Protein AF-A0A1W1EJP9-F1 (afdb_monomer)

Organism: NCBI:txid652676

Mean predicted aligned error: 18.39 Å

Solvent-accessible surface area (backbone atoms only — not comparable to full-atom values): 7580 Å² total; per-residue (Å²): 140,78,69,67,65,60,54,53,53,53,50,51,54,56,50,52,57,54,55,59,55,49,54,39,20,54,56,16,18,54,28,13,27,38,35,42,64,68,48,84,44,74,64,63,68,49,51,75,74,32,68,50,19,36,49,18,21,53,47,15,38,71,68,36,74,50,83,77,76,90,76,74,99,67,77,97,82,76,84,91,76,79,90,77,84,73,89,38,70,64,53,55,42,47,52,36,16,54,52,15,19,56,28,12,26,37,31,43,68,76,44,83,44,74,63,65,68,47,50,75,74,31,68,43,21,36,50,20,22,52,50,21,27,57,74,43,57,117

Structure (mmCIF, N/CA/C/O backbone):
data_AF-A0A1W1EJP9-F1
#
_entry.id   AF-A0A1W1EJP9-F1
#
loop_
_atom_site.group_PDB
_atom_site.id
_atom_site.type_symbol
_atom_site.label_atom_id
_atom_site.label_alt_id
_atom_site.label_comp_id
_atom_site.label_asym_id
_atom_site.label_entity_id
_atom_site.label_seq_id
_atom_site.pdbx_PDB_ins_code
_atom_site.Cartn_x
_atom_site.Cartn_y
_atom_site.Cartn_z
_atom_site.occupancy
_atom_site.B_iso_or_equiv
_atom_site.auth_seq_id
_atom_site.auth_comp_id
_atom_site.auth_asym_id
_atom_site.auth_atom_id
_atom_site.pdbx_PDB_model_num
ATOM 1 N N . MET A 1 1 ? -30.425 6.059 54.576 1.00 51.91 1 MET A N 1
ATOM 2 C CA . MET A 1 1 ? -29.549 5.266 53.679 1.00 51.91 1 MET A CA 1
ATOM 3 C C . MET A 1 1 ? -29.631 5.823 52.251 1.00 51.91 1 MET A C 1
ATOM 5 O O . MET A 1 1 ? -30.608 5.563 51.568 1.00 51.91 1 MET A O 1
ATOM 9 N N . LYS A 1 2 ? -28.671 6.655 51.809 1.00 58.12 2 LYS A N 1
ATOM 10 C CA . LYS A 1 2 ? -28.681 7.325 50.479 1.00 58.12 2 LYS A CA 1
ATOM 11 C C . LYS A 1 2 ? -27.577 6.832 49.516 1.00 58.12 2 LYS A C 1
ATOM 13 O O . LYS A 1 2 ? -27.457 7.346 48.411 1.00 58.12 2 LYS A O 1
ATOM 18 N N . PHE A 1 3 ? -26.809 5.809 49.900 1.00 57.94 3 PHE A N 1
ATOM 19 C CA . PHE A 1 3 ? -25.656 5.309 49.134 1.00 57.94 3 PHE A CA 1
ATOM 20 C C . PHE A 1 3 ? -26.007 4.454 47.898 1.00 57.94 3 PHE A C 1
ATOM 22 O O . PHE A 1 3 ? -25.147 4.225 47.059 1.00 57.94 3 PHE A O 1
ATOM 29 N N . SER A 1 4 ? -27.262 4.026 47.718 1.00 70.81 4 SER A N 1
ATOM 30 C CA . SER A 1 4 ? -27.634 3.066 46.659 1.00 70.81 4 SER A CA 1
ATOM 31 C C . SER A 1 4 ? -27.582 3.637 45.225 1.00 70.81 4 SER A C 1
ATOM 33 O O . SER A 1 4 ? -27.135 2.965 44.298 1.00 70.81 4 SER A O 1
ATOM 35 N N . ARG A 1 5 ? -27.958 4.907 45.015 1.00 72.31 5 ARG A N 1
ATOM 36 C CA . ARG A 1 5 ? -28.081 5.475 43.654 1.00 72.31 5 ARG A CA 1
ATOM 37 C C . ARG A 1 5 ? -26.735 5.788 42.985 1.00 72.31 5 ARG A C 1
ATOM 39 O O . ARG A 1 5 ? -26.618 5.646 41.772 1.00 72.31 5 ARG A O 1
ATOM 46 N N . LEU A 1 6 ? -25.715 6.163 43.760 1.00 73.44 6 LEU A N 1
ATOM 47 C CA . LEU A 1 6 ? -24.368 6.451 43.244 1.00 73.44 6 LEU A CA 1
ATOM 48 C C . LEU A 1 6 ? -23.655 5.182 42.761 1.00 73.44 6 LEU A C 1
ATOM 50 O O . LEU A 1 6 ? -23.049 5.196 41.693 1.00 73.44 6 LEU A O 1
ATOM 54 N N . PHE A 1 7 ? -23.798 4.067 43.484 1.00 76.19 7 PHE A N 1
ATOM 55 C CA . PHE A 1 7 ? -23.233 2.783 43.063 1.00 76.19 7 PHE A CA 1
ATOM 56 C C . PHE A 1 7 ? -23.833 2.283 41.746 1.00 76.19 7 PHE A C 1
ATOM 58 O O . PHE A 1 7 ? -23.087 1.800 40.899 1.00 76.19 7 PHE A O 1
ATOM 65 N N . ILE A 1 8 ? -25.142 2.464 41.532 1.00 77.44 8 ILE A N 1
ATOM 66 C CA . ILE A 1 8 ? -25.807 2.081 40.276 1.00 77.44 8 ILE A CA 1
ATOM 67 C C . ILE A 1 8 ? -25.264 2.897 39.092 1.00 77.44 8 ILE A C 1
ATOM 69 O O . ILE A 1 8 ? -24.954 2.331 38.046 1.00 77.44 8 ILE A O 1
ATOM 73 N N . ILE A 1 9 ? -25.089 4.213 39.254 1.00 77.38 9 ILE A N 1
ATOM 74 C CA . ILE A 1 9 ? -24.570 5.084 38.186 1.00 77.38 9 ILE A CA 1
ATOM 75 C C . ILE A 1 9 ? -23.114 4.735 37.847 1.00 77.38 9 ILE A C 1
ATOM 77 O O . ILE A 1 9 ? -22.769 4.632 36.669 1.00 77.38 9 ILE A O 1
ATOM 81 N N . VAL A 1 10 ? -22.271 4.494 38.857 1.00 78.88 10 VAL A N 1
ATOM 82 C CA . VAL A 1 10 ? -20.874 4.076 38.647 1.00 78.88 10 VAL A CA 1
ATOM 83 C C . VAL A 1 10 ? -20.807 2.721 37.937 1.00 78.88 10 VAL A C 1
ATOM 85 O O . VAL A 1 10 ? -20.020 2.559 37.003 1.00 78.88 10 VAL A O 1
ATOM 88 N N . TRP A 1 11 ? -21.673 1.771 38.303 1.00 75.94 11 TRP A N 1
ATOM 89 C CA . TRP A 1 11 ? -21.763 0.477 37.623 1.00 75.94 11 TRP A CA 1
ATOM 90 C C . TRP A 1 11 ? -22.162 0.617 36.150 1.00 75.94 11 TRP A C 1
ATOM 92 O O . TRP A 1 11 ? -21.518 0.024 35.287 1.00 75.94 11 TRP A O 1
ATOM 102 N N . LEU A 1 12 ? -23.162 1.446 35.835 1.00 73.12 12 LEU A N 1
ATOM 103 C CA . LEU A 1 12 ? -23.586 1.700 34.453 1.00 73.12 12 LEU A CA 1
ATOM 104 C C . LEU A 1 12 ? -22.485 2.380 33.620 1.00 73.12 12 LEU A C 1
ATOM 106 O O . LEU A 1 12 ? -22.269 2.018 32.460 1.00 73.12 12 LEU A O 1
ATOM 110 N N . PHE A 1 13 ? -21.740 3.323 34.203 1.00 70.19 13 PHE A N 1
ATOM 111 C CA . PHE A 1 13 ? -20.610 3.968 33.528 1.00 70.19 13 PHE A CA 1
ATOM 112 C C . PHE A 1 13 ? -19.471 2.987 33.226 1.00 70.19 13 PHE A C 1
ATOM 114 O O . PHE A 1 13 ? -18.955 2.967 32.109 1.00 70.19 13 PHE A O 1
ATOM 121 N N . LEU A 1 14 ? -19.108 2.121 34.173 1.00 64.06 14 LEU A N 1
ATOM 122 C CA . LEU A 1 14 ? -18.085 1.100 33.933 1.00 64.06 14 LEU A CA 1
ATOM 123 C C . LEU A 1 14 ? -18.539 0.084 32.877 1.00 64.06 14 LEU A C 1
ATOM 125 O O . LEU A 1 14 ? -17.762 -0.256 31.982 1.00 64.06 14 LEU A O 1
ATOM 129 N N . PHE A 1 15 ? -19.810 -0.328 32.918 1.00 63.03 15 PHE A N 1
ATOM 130 C CA . PHE A 1 15 ? -20.380 -1.254 31.943 1.00 63.03 15 PHE A CA 1
ATOM 131 C C . PHE A 1 15 ? -20.342 -0.659 30.525 1.00 63.03 15 PHE A C 1
ATOM 133 O O . PHE A 1 15 ? -19.820 -1.283 29.603 1.00 63.03 15 PHE A O 1
ATOM 140 N N . THR A 1 16 ? -20.786 0.588 30.333 1.00 60.12 16 THR A N 1
ATOM 141 C CA . THR A 1 16 ? -20.803 1.242 29.006 1.00 60.12 16 THR A CA 1
ATOM 142 C C . THR A 1 16 ? -19.410 1.418 28.389 1.00 60.12 16 THR A C 1
ATOM 144 O O . THR A 1 16 ? -19.240 1.212 27.180 1.00 60.12 16 THR A O 1
ATOM 147 N N . ILE A 1 17 ? -18.389 1.716 29.200 1.00 60.06 17 ILE A N 1
ATOM 148 C CA . ILE A 1 17 ? -16.999 1.834 28.732 1.00 60.06 17 ILE A CA 1
ATOM 149 C C . ILE A 1 17 ? -16.488 0.488 28.192 1.00 60.06 17 ILE A C 1
ATOM 151 O O . ILE A 1 17 ? -15.806 0.457 27.162 1.00 60.06 17 ILE A O 1
ATOM 155 N N . SER A 1 18 ? -16.851 -0.640 28.812 1.00 59.94 18 SER A N 1
ATOM 156 C CA . SER A 1 18 ? -16.473 -1.973 28.325 1.00 59.94 18 SER A CA 1
ATOM 157 C C . SER A 1 18 ? -17.085 -2.300 26.952 1.00 59.94 18 SER A C 1
ATOM 159 O O . SER A 1 18 ? -16.380 -2.810 26.074 1.00 59.94 18 SER A O 1
ATOM 161 N N . PHE A 1 19 ? -18.351 -1.934 26.711 1.00 60.03 19 PHE A N 1
ATOM 162 C CA . PHE A 1 19 ? -19.035 -2.179 25.428 1.00 60.03 19 PHE A CA 1
ATOM 163 C C . PHE A 1 19 ? -18.435 -1.383 24.262 1.00 60.03 19 PHE A C 1
ATOM 165 O O . PHE A 1 19 ? -18.251 -1.921 23.165 1.00 60.03 19 PHE A O 1
ATOM 172 N N . ALA A 1 20 ? -18.080 -0.113 24.480 1.00 60.91 20 ALA A N 1
ATOM 173 C CA . ALA A 1 20 ? -17.480 0.725 23.438 1.00 60.91 20 ALA A CA 1
ATOM 174 C C . ALA A 1 20 ? -16.124 0.172 22.960 1.00 60.91 20 ALA A C 1
ATOM 176 O O . ALA A 1 20 ? -15.783 0.214 21.770 1.00 60.91 20 ALA A O 1
ATOM 177 N N . GLN A 1 21 ? -15.350 -0.397 23.883 1.00 60.22 21 GLN A N 1
ATOM 178 C CA . GLN A 1 21 ? -14.029 -0.919 23.570 1.00 60.22 21 GLN A CA 1
ATOM 179 C C . GLN A 1 21 ? -14.066 -2.291 22.864 1.00 60.22 21 GLN A C 1
ATOM 181 O O . GLN A 1 21 ? -13.143 -2.582 22.095 1.00 60.22 21 GLN A O 1
ATOM 186 N N . ALA A 1 22 ? -15.106 -3.107 23.078 1.00 62.62 22 ALA A N 1
ATOM 187 C CA . ALA A 1 22 ? -15.336 -4.357 22.340 1.00 62.62 22 ALA A CA 1
ATOM 188 C C . ALA A 1 22 ? -15.670 -4.083 20.861 1.00 62.62 22 ALA A C 1
ATOM 190 O O . ALA A 1 22 ? -15.008 -4.610 19.964 1.00 62.62 22 ALA A O 1
ATOM 191 N N . ARG A 1 23 ? -16.562 -3.113 20.596 1.00 76.12 23 ARG A N 1
ATOM 192 C CA . ARG A 1 23 ? -16.963 -2.719 19.229 1.00 76.12 23 ARG A CA 1
ATOM 193 C C . ARG A 1 23 ? -15.789 -2.337 18.326 1.00 76.12 23 ARG A C 1
ATOM 195 O O . ARG A 1 23 ? -15.782 -2.658 17.140 1.00 76.12 23 ARG A O 1
ATOM 202 N N . SER A 1 24 ? -14.773 -1.667 18.877 1.00 78.56 24 SER A N 1
ATOM 203 C CA . SER A 1 24 ? -13.572 -1.293 18.117 1.00 78.56 24 SER A CA 1
ATOM 204 C C . SER A 1 24 ? -12.776 -2.512 17.644 1.00 78.56 24 SER A C 1
ATOM 206 O O . SER A 1 24 ? -12.271 -2.518 16.520 1.00 78.56 24 SER A O 1
ATOM 208 N N . TYR A 1 25 ? -12.650 -3.538 18.492 1.00 86.56 25 TYR A N 1
ATOM 209 C CA . TYR A 1 25 ? -11.939 -4.768 18.154 1.00 86.56 25 TYR A CA 1
ATOM 210 C C . TYR A 1 25 ? -12.699 -5.573 17.098 1.00 86.56 25 TYR A C 1
ATOM 212 O O . TYR A 1 25 ? -12.097 -5.947 16.093 1.00 86.56 25 TYR A O 1
ATOM 220 N N . ASP A 1 26 ? -14.007 -5.760 17.275 1.00 86.94 26 ASP A N 1
ATOM 221 C CA . ASP A 1 26 ? -14.848 -6.542 16.360 1.00 86.94 26 ASP A CA 1
ATOM 222 C C . ASP A 1 26 ? -14.895 -5.922 14.963 1.00 86.94 26 ASP A C 1
ATOM 224 O O . ASP A 1 26 ? -14.715 -6.608 13.952 1.00 86.94 26 ASP A O 1
ATOM 228 N N . LEU A 1 27 ? -15.025 -4.593 14.897 1.00 84.38 27 LEU A N 1
ATOM 229 C CA . LEU A 1 27 ? -14.946 -3.850 13.643 1.00 84.38 27 LEU A CA 1
ATOM 230 C C . LEU A 1 27 ? -13.580 -4.041 12.967 1.00 84.38 27 LEU A C 1
ATOM 232 O O . LEU A 1 27 ? -13.499 -4.273 11.758 1.00 84.38 27 LEU A O 1
ATOM 236 N N . GLY A 1 28 ? -12.501 -3.981 13.753 1.00 85.88 28 GLY A N 1
ATOM 237 C CA . GLY A 1 28 ? -11.156 -4.297 13.288 1.00 85.88 28 GLY A CA 1
ATOM 238 C C . GLY A 1 28 ? -11.087 -5.707 12.709 1.00 85.88 28 GLY A C 1
ATOM 239 O O . GLY A 1 28 ? -10.652 -5.879 11.571 1.00 85.88 28 GLY A O 1
ATOM 240 N N . TYR A 1 29 ? -11.551 -6.703 13.462 1.00 88.56 29 TYR A N 1
ATOM 241 C CA . TYR A 1 29 ? -11.535 -8.117 13.091 1.00 88.56 29 TYR A CA 1
ATOM 242 C C . TYR A 1 29 ? -12.289 -8.384 11.790 1.00 88.56 29 TYR A C 1
ATOM 244 O O . TYR A 1 29 ? -11.730 -8.992 10.876 1.00 88.56 29 TYR A O 1
ATOM 252 N N . SER A 1 30 ? -13.501 -7.849 11.653 1.00 87.56 30 SER A N 1
ATOM 253 C CA . SER A 1 30 ? -14.305 -7.951 10.432 1.00 87.56 30 SER A CA 1
ATOM 254 C C . SER A 1 30 ? -13.555 -7.415 9.206 1.00 87.56 30 SER A C 1
ATOM 256 O O . SER A 1 30 ? -13.391 -8.112 8.204 1.00 87.56 30 SER A O 1
ATOM 258 N N . HIS A 1 31 ? -12.976 -6.217 9.312 1.00 90.69 31 HIS A N 1
ATOM 259 C CA . HIS A 1 31 ? -12.183 -5.603 8.244 1.00 90.69 31 HIS A CA 1
ATOM 260 C C . HIS A 1 31 ? -10.909 -6.399 7.899 1.00 90.69 31 HIS A C 1
ATOM 262 O O . HIS A 1 31 ? -10.538 -6.539 6.726 1.00 90.69 31 HIS A O 1
ATOM 268 N N . GLY A 1 32 ? -10.251 -6.965 8.912 1.00 87.12 32 GLY A N 1
ATOM 269 C CA . GLY A 1 32 ? -9.123 -7.876 8.733 1.00 87.12 32 GLY A CA 1
ATOM 270 C C . GLY A 1 32 ? -9.515 -9.139 7.967 1.00 87.12 32 GLY A C 1
ATOM 271 O O . GLY A 1 32 ? -8.808 -9.546 7.046 1.00 87.12 32 GLY A O 1
ATOM 272 N N . CYS A 1 33 ? -10.672 -9.713 8.296 1.00 86.06 33 CYS A N 1
ATOM 273 C CA . CYS A 1 33 ? -11.227 -10.897 7.646 1.00 86.06 33 CYS A CA 1
ATOM 274 C C . CYS A 1 33 ? -11.628 -10.626 6.189 1.00 86.06 33 CYS A C 1
ATOM 276 O O . CYS A 1 33 ? -11.266 -11.400 5.305 1.00 86.06 33 CYS A O 1
ATOM 278 N N . SER A 1 34 ? -12.269 -9.487 5.895 1.00 82.06 34 SER A N 1
ATOM 279 C CA . SER A 1 34 ? -12.511 -9.055 4.508 1.00 82.06 34 SER A CA 1
ATOM 280 C C . SER A 1 34 ? -11.206 -8.966 3.715 1.00 82.06 34 SER A C 1
ATOM 282 O O . SER A 1 34 ? -11.135 -9.453 2.588 1.00 82.06 34 SER A O 1
ATOM 284 N N . THR A 1 35 ? -10.147 -8.427 4.332 1.00 82.19 35 THR A N 1
ATOM 285 C CA . THR A 1 35 ? -8.825 -8.327 3.699 1.00 82.19 35 THR A CA 1
ATOM 286 C C . THR A 1 35 ? -8.208 -9.705 3.441 1.00 82.19 35 THR A C 1
ATOM 288 O O . THR A 1 35 ? -7.614 -9.906 2.385 1.00 82.19 35 THR A O 1
ATOM 291 N N . ALA A 1 36 ? -8.357 -10.663 4.362 1.00 79.25 36 ALA A N 1
ATOM 292 C CA . ALA A 1 36 ? -7.914 -12.048 4.157 1.00 79.25 36 ALA A CA 1
ATOM 293 C C . ALA A 1 36 ? -8.672 -12.750 3.017 1.00 79.25 36 ALA A C 1
ATOM 295 O O . ALA A 1 36 ? -8.095 -13.573 2.314 1.00 79.25 36 ALA A O 1
ATOM 296 N N . LYS A 1 37 ? -9.937 -12.377 2.793 1.00 76.94 37 LYS A N 1
ATOM 297 C CA . LYS A 1 37 ? -10.768 -12.834 1.667 1.00 76.94 37 LYS A CA 1
ATOM 298 C C . LYS A 1 37 ? -10.494 -12.084 0.350 1.00 76.94 37 LYS A C 1
ATOM 300 O O . LYS A 1 37 ? -11.121 -12.394 -0.652 1.00 76.94 37 LYS A O 1
ATOM 305 N N . GLY A 1 38 ? -9.577 -11.112 0.338 1.00 69.12 38 GLY A N 1
ATOM 306 C CA . GLY A 1 38 ? -9.185 -10.352 -0.857 1.00 69.12 38 GLY A CA 1
ATOM 307 C C . GLY A 1 38 ? -9.875 -8.992 -1.033 1.00 69.12 38 GLY A C 1
ATOM 308 O O . GLY A 1 38 ? -9.454 -8.207 -1.878 1.00 69.12 38 GLY A O 1
ATOM 309 N N . HIS A 1 39 ? -10.863 -8.651 -0.202 1.00 73.81 39 HIS A N 1
ATOM 310 C CA . HIS A 1 39 ? -11.511 -7.337 -0.210 1.00 73.81 39 HIS A CA 1
ATOM 311 C C . HIS A 1 39 ? -10.777 -6.408 0.759 1.00 73.81 39 HIS A C 1
ATOM 313 O O . HIS A 1 39 ? -10.990 -6.462 1.972 1.00 73.81 39 HIS A O 1
ATOM 319 N N . TRP A 1 40 ? -9.863 -5.578 0.250 1.00 72.50 40 TRP A N 1
ATOM 320 C CA . TRP A 1 40 ? -9.060 -4.704 1.105 1.00 72.50 40 TRP A CA 1
ATOM 321 C C . TRP A 1 40 ? -9.939 -3.674 1.825 1.00 72.50 40 TRP A C 1
ATOM 323 O O . TRP A 1 40 ? -10.347 -2.667 1.253 1.00 72.50 40 TRP A O 1
ATOM 333 N N . LYS A 1 41 ? -10.222 -3.933 3.104 1.00 76.31 41 LYS A N 1
ATOM 334 C CA . LYS A 1 41 ? -11.061 -3.087 3.955 1.00 76.31 41 LYS A CA 1
ATOM 335 C C . LYS A 1 41 ? -10.262 -2.719 5.197 1.00 76.31 41 LYS A C 1
ATOM 337 O O . LYS A 1 41 ? -9.928 -3.572 6.020 1.00 76.31 41 LYS A O 1
ATOM 342 N N . ARG A 1 42 ? -9.885 -1.445 5.319 1.00 78.19 42 ARG A N 1
ATOM 343 C CA . ARG A 1 42 ? -9.160 -0.919 6.483 1.00 78.19 42 ARG A CA 1
ATOM 344 C C . ARG A 1 42 ? -9.445 0.568 6.660 1.00 78.19 42 ARG A C 1
ATOM 346 O O . ARG A 1 42 ? -8.971 1.381 5.878 1.00 78.19 42 ARG A O 1
ATOM 353 N N . ASN A 1 43 ? -10.138 0.926 7.737 1.00 80.25 43 ASN A N 1
ATOM 354 C CA . ASN A 1 43 ? -10.261 2.317 8.161 1.00 80.25 43 ASN A CA 1
ATOM 355 C C . ASN A 1 43 ? -8.890 2.836 8.639 1.00 80.25 43 ASN A C 1
ATOM 357 O O . ASN A 1 43 ? -8.343 2.331 9.622 1.00 80.25 43 ASN A O 1
ATOM 361 N N . TYR A 1 44 ? -8.321 3.802 7.912 1.00 77.62 44 TYR A N 1
ATOM 362 C CA . TYR A 1 44 ? -6.976 4.326 8.162 1.00 77.62 44 TYR A CA 1
ATOM 363 C C . TYR A 1 44 ? -6.858 5.016 9.529 1.00 77.62 44 TYR A C 1
ATOM 365 O O . TYR A 1 44 ? -5.941 4.695 10.287 1.00 77.62 44 TYR A O 1
ATOM 373 N N . ASN A 1 45 ? -7.812 5.887 9.876 1.00 78.50 45 ASN A N 1
ATOM 374 C CA . ASN A 1 45 ? -7.799 6.650 11.128 1.00 78.50 45 AS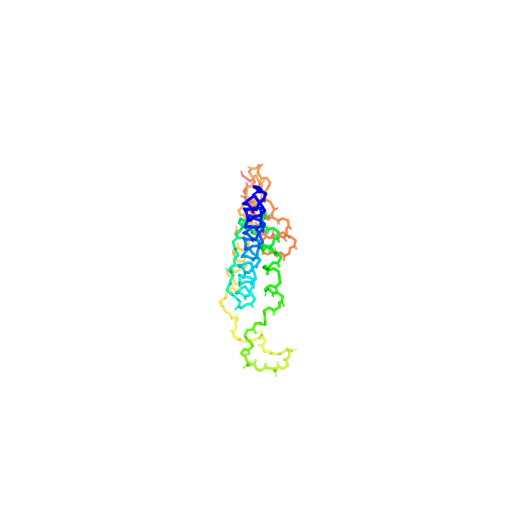N A CA 1
ATOM 375 C C . ASN A 1 45 ? -7.882 5.721 12.343 1.00 78.50 45 ASN A C 1
ATOM 377 O O . ASN A 1 45 ? -7.056 5.810 13.252 1.00 78.50 45 ASN A O 1
ATOM 381 N N . LEU A 1 46 ? -8.801 4.751 12.316 1.00 70.81 46 LEU A N 1
ATOM 382 C CA . LEU A 1 46 ? -8.923 3.759 13.387 1.00 70.81 46 LEU A CA 1
ATOM 383 C C . LEU A 1 46 ? -7.699 2.840 13.462 1.00 70.81 46 LEU A C 1
ATOM 385 O O . LEU A 1 46 ? -7.237 2.515 14.550 1.00 70.81 46 LEU A O 1
ATOM 389 N N . TYR A 1 47 ? -7.114 2.446 12.330 1.00 82.44 47 TYR A N 1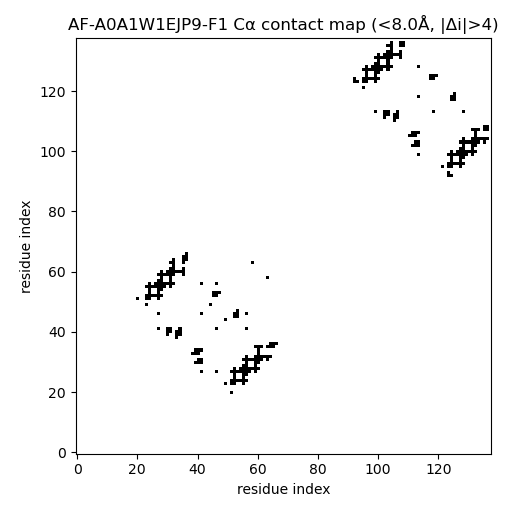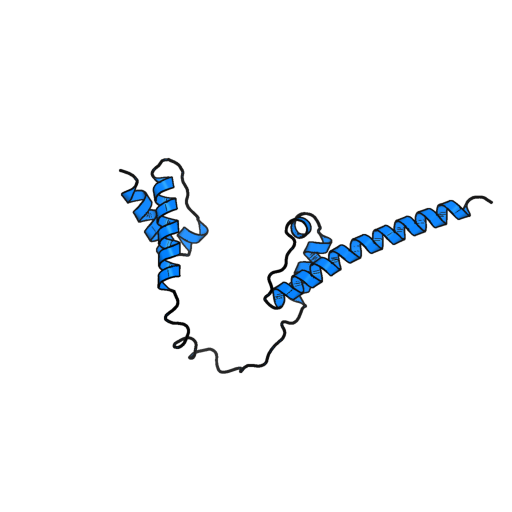
ATOM 390 C CA . TYR A 1 47 ? -5.908 1.613 12.340 1.00 82.44 47 TYR A CA 1
ATOM 391 C C . TYR A 1 47 ? -4.682 2.338 12.914 1.00 82.44 47 TYR A C 1
ATOM 393 O O . TYR A 1 47 ? -3.812 1.696 13.509 1.00 82.44 47 TYR A O 1
ATOM 401 N N . LYS A 1 48 ? -4.599 3.660 12.720 1.00 79.69 48 LYS A N 1
ATOM 402 C CA . LYS A 1 48 ? -3.505 4.500 13.216 1.00 79.69 48 LYS A CA 1
ATOM 403 C C . LYS A 1 48 ? -3.664 4.829 14.702 1.00 79.69 48 LYS A C 1
ATOM 405 O O . LYS A 1 48 ? -2.690 4.700 15.436 1.00 79.69 48 LYS A O 1
ATOM 410 N N . HIS A 1 49 ? -4.870 5.198 15.133 1.00 83.25 49 HIS A N 1
ATOM 411 C CA . HIS A 1 49 ? -5.105 5.783 16.457 1.00 83.25 49 HIS A CA 1
ATOM 412 C C . HIS A 1 49 ? -5.822 4.858 17.455 1.00 83.25 49 HIS A C 1
ATOM 414 O O . HIS A 1 49 ? -5.786 5.124 18.650 1.00 83.25 49 HIS A O 1
ATOM 420 N N . ASN A 1 50 ? -6.429 3.747 17.017 1.00 84.69 50 ASN A N 1
ATOM 421 C CA . ASN A 1 50 ? -7.141 2.818 17.899 1.00 84.69 50 ASN A CA 1
ATOM 422 C C . ASN A 1 50 ? -6.437 1.449 17.946 1.00 84.69 50 ASN A C 1
ATOM 424 O O . ASN A 1 50 ? -6.533 0.615 17.039 1.00 84.69 50 ASN A O 1
ATOM 428 N N . TYR A 1 51 ? -5.726 1.203 19.050 1.00 86.38 51 TYR A N 1
ATOM 429 C CA . TYR A 1 51 ? -4.971 -0.032 19.285 1.00 86.38 51 TYR A CA 1
ATOM 430 C C . TYR A 1 51 ? -5.843 -1.295 19.214 1.00 86.38 51 TYR A C 1
ATOM 432 O O . TYR A 1 51 ? -5.413 -2.304 18.647 1.00 86.38 51 TYR A O 1
ATOM 440 N N . ARG A 1 52 ? -7.074 -1.247 19.744 1.00 82.19 52 ARG A N 1
ATOM 441 C CA . ARG A 1 52 ? -7.987 -2.401 19.755 1.00 82.19 52 ARG A CA 1
ATOM 442 C C . ARG A 1 52 ? -8.461 -2.742 18.354 1.00 82.19 52 ARG A C 1
ATOM 444 O O . ARG A 1 52 ? -8.379 -3.902 17.962 1.00 82.19 52 ARG A O 1
ATOM 451 N N . TYR A 1 53 ? -8.826 -1.736 17.566 1.00 86.50 53 TYR A N 1
ATOM 452 C CA . TYR A 1 53 ? -9.142 -1.914 16.152 1.00 86.50 53 TYR A CA 1
ATOM 453 C C . TYR A 1 53 ? -7.951 -2.487 15.371 1.00 86.50 53 TYR A C 1
ATOM 455 O O . TYR A 1 53 ? -8.104 -3.431 14.599 1.00 86.50 53 TYR A O 1
ATOM 463 N N . LYS A 1 54 ? -6.732 -1.981 15.597 1.00 87.94 54 LYS A N 1
ATOM 464 C CA . LYS A 1 54 ? -5.510 -2.500 14.956 1.00 87.94 54 LYS A CA 1
ATOM 465 C C . LYS A 1 54 ? -5.241 -3.963 15.319 1.00 87.94 54 LYS A C 1
ATOM 467 O O . LYS A 1 54 ? -4.867 -4.748 14.443 1.00 87.94 54 LYS A O 1
ATOM 472 N N . ARG A 1 55 ? -5.428 -4.342 16.589 1.00 87.88 55 ARG A N 1
ATOM 473 C CA . ARG A 1 55 ? -5.328 -5.738 17.047 1.00 87.88 55 ARG A CA 1
ATOM 474 C C . ARG A 1 55 ? -6.394 -6.615 16.417 1.00 87.88 55 ARG A C 1
ATOM 476 O O . ARG A 1 55 ? -6.029 -7.647 15.859 1.00 87.88 55 ARG A O 1
ATOM 483 N N . GLY A 1 56 ? -7.647 -6.168 16.439 1.00 86.62 56 GLY A N 1
ATOM 484 C CA . GLY A 1 56 ? -8.764 -6.831 15.777 1.00 86.62 56 GLY A CA 1
ATOM 485 C C . GLY A 1 56 ? -8.444 -7.081 14.311 1.00 86.62 56 GLY A C 1
ATOM 486 O O . GLY A 1 56 ? -8.449 -8.220 13.870 1.00 86.62 56 GLY A O 1
ATOM 487 N N . TRP A 1 57 ? -8.012 -6.056 13.576 1.00 90.88 57 TRP A N 1
ATOM 488 C CA . TRP A 1 57 ? -7.678 -6.165 12.154 1.00 90.88 57 TRP A CA 1
ATOM 489 C C . TRP A 1 57 ? -6.562 -7.164 11.859 1.00 90.88 57 TRP A C 1
ATOM 491 O O . TRP A 1 57 ? -6.661 -7.951 10.918 1.00 90.88 57 TRP A O 1
ATOM 501 N N . ARG A 1 58 ? -5.504 -7.190 12.675 1.00 89.44 58 ARG A N 1
ATOM 502 C CA . ARG A 1 58 ? -4.432 -8.188 12.536 1.00 89.44 58 ARG A CA 1
ATOM 503 C C . ARG A 1 58 ? -4.924 -9.602 12.843 1.00 89.44 58 ARG A C 1
ATOM 505 O O . ARG A 1 58 ? -4.559 -10.523 12.118 1.00 89.44 58 ARG A O 1
ATOM 512 N N . ALA A 1 59 ? -5.739 -9.760 13.885 1.00 87.44 59 ALA A N 1
ATOM 513 C CA . ALA A 1 59 ? -6.331 -11.038 14.263 1.00 87.44 59 ALA A CA 1
ATOM 514 C C . ALA A 1 59 ? -7.276 -11.552 13.170 1.00 87.44 59 ALA A C 1
ATOM 516 O O . ALA A 1 59 ? -7.106 -12.674 12.707 1.00 87.44 59 ALA A O 1
ATOM 517 N N . GLY A 1 60 ? -8.179 -10.706 12.674 1.00 88.94 60 GLY A N 1
ATOM 518 C CA . GLY A 1 60 ? -9.070 -11.017 11.562 1.00 88.94 60 GLY A CA 1
ATOM 519 C C . GLY A 1 60 ? -8.296 -11.416 10.314 1.00 88.94 60 GLY A C 1
ATOM 520 O O . GLY A 1 60 ? -8.581 -12.448 9.728 1.00 88.94 60 GLY A O 1
ATOM 521 N N . LYS A 1 61 ? -7.239 -10.680 9.950 1.00 84.69 61 LYS A N 1
ATOM 522 C CA . LYS A 1 61 ? -6.399 -11.040 8.797 1.00 84.69 61 LYS A CA 1
ATOM 523 C C . LYS A 1 61 ? -5.689 -12.393 8.962 1.00 84.69 61 LYS A C 1
ATOM 525 O O . LYS A 1 61 ? -5.451 -13.074 7.971 1.00 84.69 61 LYS A O 1
ATOM 530 N N . ARG A 1 62 ? -5.292 -12.749 10.188 1.00 84.81 62 ARG A N 1
ATOM 531 C CA . ARG A 1 62 ? -4.529 -13.972 10.485 1.00 84.81 62 ARG A CA 1
ATOM 532 C C . ARG A 1 62 ? -5.418 -15.207 10.624 1.00 84.81 62 ARG A C 1
ATOM 534 O O . ARG A 1 62 ? -5.038 -16.267 10.146 1.00 84.81 62 ARG A O 1
ATOM 541 N N . TYR A 1 63 ? -6.548 -15.073 11.311 1.00 85.88 63 TYR A N 1
ATOM 542 C CA . TYR A 1 63 ? -7.378 -16.201 11.740 1.00 85.88 63 TYR A CA 1
ATOM 543 C C . TYR A 1 63 ? -8.646 -16.382 10.909 1.00 85.88 63 TYR A C 1
ATOM 545 O O . TYR A 1 63 ? -9.225 -17.465 10.923 1.00 85.88 63 TYR A O 1
ATOM 553 N N . CYS A 1 64 ? -9.073 -15.362 10.159 1.00 82.75 64 CYS A N 1
ATOM 554 C CA . CYS A 1 64 ? -10.129 -15.556 9.178 1.00 82.75 64 CYS A CA 1
ATOM 555 C C . CYS A 1 64 ? -9.584 -16.445 8.062 1.00 82.75 64 CYS A C 1
ATOM 557 O O . CYS A 1 64 ? -8.743 -16.025 7.264 1.00 82.75 64 CYS A O 1
ATOM 559 N N . LYS A 1 65 ? -10.055 -17.694 8.036 1.00 65.81 65 LYS A N 1
ATOM 560 C CA . LYS A 1 65 ? -9.750 -18.632 6.962 1.00 65.81 65 LYS A CA 1
ATOM 561 C C . LYS A 1 65 ? -10.228 -17.996 5.646 1.00 65.81 65 LYS A C 1
ATOM 563 O O . LYS A 1 65 ? -11.407 -17.638 5.555 1.00 65.81 65 LYS A O 1
ATOM 568 N N . PRO A 1 66 ? -9.359 -17.817 4.636 1.00 56.88 66 PRO A N 1
ATOM 569 C CA . PRO A 1 66 ? -9.841 -17.473 3.306 1.00 56.88 66 PRO A CA 1
ATOM 570 C C . PRO A 1 66 ? -10.820 -18.570 2.874 1.00 56.88 66 PRO A C 1
ATOM 572 O O . PRO A 1 66 ? -10.588 -19.744 3.174 1.00 56.88 66 PRO A O 1
ATOM 575 N N . HIS A 1 67 ? -11.927 -18.208 2.220 1.00 51.38 67 HIS A N 1
ATOM 576 C CA . HIS A 1 67 ? -12.811 -19.208 1.623 1.00 51.38 67 HIS A CA 1
ATOM 577 C C . HIS A 1 67 ? -11.978 -19.995 0.609 1.00 51.38 67 HIS A C 1
ATOM 579 O O . HIS A 1 67 ? -11.627 -19.495 -0.457 1.00 51.38 67 HIS A O 1
ATOM 585 N N . TYR A 1 68 ? -11.589 -21.205 0.995 1.00 46.53 68 TYR A N 1
ATOM 586 C CA . TYR A 1 68 ? -10.818 -22.117 0.172 1.00 46.53 68 TYR A CA 1
ATOM 587 C C . TYR A 1 68 ? -11.800 -22.733 -0.827 1.00 46.53 68 TYR A C 1
ATOM 589 O O . TYR A 1 68 ? -12.371 -23.793 -0.584 1.00 46.53 68 TYR A O 1
ATOM 597 N N . THR A 1 69 ? -12.060 -22.062 -1.950 1.00 46.38 69 THR A N 1
ATOM 598 C CA . THR A 1 69 ? -12.629 -22.760 -3.106 1.00 46.38 69 THR A CA 1
ATOM 599 C C . THR A 1 69 ? -11.557 -23.726 -3.594 1.00 46.38 69 THR A C 1
ATOM 601 O O . THR A 1 69 ? -10.538 -23.301 -4.140 1.00 46.38 69 THR A O 1
ATOM 604 N N . LYS A 1 70 ? -11.757 -25.024 -3.338 1.00 43.09 70 LYS A N 1
ATOM 605 C CA . LYS A 1 70 ? -10.959 -26.112 -3.911 1.00 43.09 70 LYS A CA 1
ATOM 606 C C . LYS A 1 70 ? -10.845 -25.904 -5.428 1.00 43.09 70 LYS A C 1
ATOM 608 O O . LYS A 1 70 ? -11.790 -26.178 -6.156 1.00 43.09 70 LYS A O 1
ATOM 613 N N . LYS A 1 71 ? -9.676 -25.480 -5.908 1.00 38.78 71 LYS A N 1
ATOM 614 C CA . LYS A 1 71 ? -9.175 -25.839 -7.239 1.00 38.78 71 LYS A CA 1
ATOM 615 C C . LYS A 1 71 ? -7.708 -26.248 -7.113 1.00 38.78 71 LYS A C 1
ATOM 617 O O . LYS A 1 71 ? -6.825 -25.419 -6.949 1.00 38.78 71 LYS A O 1
ATOM 622 N N . HIS A 1 72 ? -7.542 -27.569 -7.128 1.00 35.31 72 HIS A N 1
ATOM 623 C CA . HIS A 1 72 ? -6.394 -28.374 -7.537 1.00 35.31 72 HIS A CA 1
ATOM 624 C C . HIS A 1 72 ? -4.996 -27.987 -7.036 1.00 35.31 72 HIS A C 1
ATOM 626 O O . HIS A 1 72 ? -4.293 -27.145 -7.585 1.00 35.31 72 HIS A O 1
ATOM 632 N N . HIS A 1 73 ? -4.543 -28.781 -6.065 1.00 38.78 73 HIS A N 1
ATOM 633 C CA . HIS A 1 73 ? -3.151 -29.189 -5.935 1.00 38.78 73 HIS A CA 1
ATOM 634 C C . HIS A 1 73 ? -2.739 -29.929 -7.227 1.00 38.78 73 HIS A C 1
ATOM 636 O O . HIS A 1 73 ? -2.879 -31.143 -7.323 1.00 38.78 73 HIS A O 1
ATOM 642 N N . TYR A 1 74 ? -2.261 -29.208 -8.241 1.00 42.81 74 TYR A N 1
ATOM 643 C CA . TYR A 1 74 ? -1.385 -29.799 -9.251 1.00 42.81 74 TYR A CA 1
ATOM 644 C C . TYR A 1 74 ? -0.018 -29.132 -9.147 1.00 42.81 74 TYR A C 1
ATOM 646 O O . TYR A 1 74 ? 0.105 -27.911 -9.061 1.00 42.81 74 TYR A O 1
ATOM 654 N N . SER A 1 75 ? 0.983 -29.997 -9.034 1.00 40.84 75 SER A N 1
ATOM 655 C CA . SER A 1 75 ? 2.407 -29.765 -8.821 1.00 40.84 75 SER A CA 1
ATOM 656 C C . SER A 1 75 ? 2.932 -28.356 -9.157 1.00 40.84 75 SER A C 1
ATOM 658 O O . SER A 1 75 ? 2.927 -27.900 -10.304 1.00 40.84 75 SER A O 1
ATOM 660 N N . LYS A 1 76 ? 3.466 -27.691 -8.123 1.00 46.56 76 LYS A N 1
ATOM 661 C CA . LYS A 1 76 ? 4.277 -26.466 -8.172 1.00 46.56 76 LYS A CA 1
ATOM 662 C C . LYS A 1 76 ? 5.534 -26.663 -9.045 1.00 46.56 76 LYS A C 1
ATOM 664 O O . LYS A 1 76 ? 6.618 -26.806 -8.491 1.00 46.56 76 LYS A O 1
ATOM 669 N N . LYS A 1 77 ? 5.444 -26.657 -10.383 1.00 40.41 77 LYS A N 1
ATOM 670 C CA . LYS A 1 77 ? 6.615 -26.318 -11.230 1.00 40.41 77 LYS A CA 1
ATOM 671 C C . LYS A 1 77 ? 6.395 -26.020 -12.718 1.00 40.41 77 LYS A C 1
ATOM 673 O O . LYS A 1 77 ? 7.334 -25.506 -13.309 1.00 40.41 77 LYS A O 1
ATOM 678 N N . LYS A 1 78 ? 5.244 -26.289 -13.353 1.00 37.31 78 LYS A N 1
ATOM 679 C CA . LYS A 1 78 ? 5.171 -26.208 -14.839 1.00 37.31 78 LYS A CA 1
ATOM 680 C C . LYS A 1 78 ? 4.001 -25.447 -15.481 1.00 37.31 78 LYS A C 1
ATOM 682 O O . LYS A 1 78 ? 3.977 -25.335 -16.696 1.00 37.31 78 LYS A O 1
ATOM 687 N N . GLN A 1 79 ? 3.074 -24.859 -14.721 1.00 32.09 79 GLN A N 1
ATOM 688 C CA . GLN A 1 79 ? 1.856 -24.242 -15.291 1.00 32.09 79 GLN A CA 1
ATOM 689 C C . GLN A 1 79 ? 1.701 -22.740 -14.980 1.00 32.09 79 GLN A C 1
ATOM 691 O O . GLN A 1 79 ? 0.601 -22.206 -14.933 1.00 32.09 79 GLN A O 1
ATOM 696 N N . TYR A 1 80 ? 2.814 -22.038 -14.761 1.00 38.56 80 TYR A N 1
ATOM 697 C CA . TYR A 1 80 ? 2.868 -20.565 -14.736 1.00 38.56 80 TYR A CA 1
ATOM 698 C C . TYR A 1 80 ? 3.422 -19.995 -16.054 1.00 38.56 80 TYR A C 1
ATOM 700 O O . TYR A 1 80 ? 3.908 -18.871 -16.081 1.00 38.56 80 TYR A O 1
ATOM 708 N N . GLN A 1 81 ? 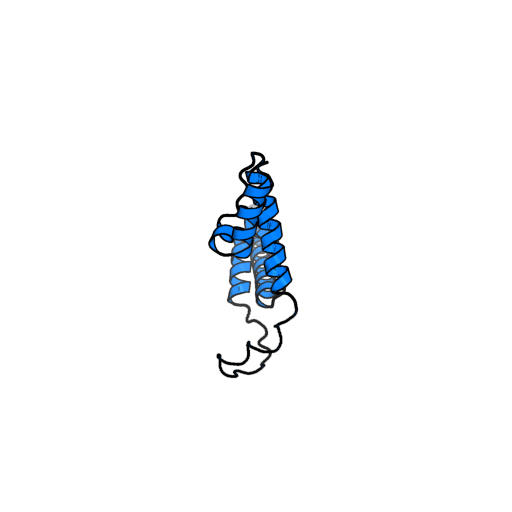3.371 -20.783 -17.132 1.00 40.78 81 GLN A N 1
ATOM 709 C CA . GLN A 1 81 ? 4.082 -20.513 -18.384 1.00 40.78 81 GLN A CA 1
ATOM 710 C C . GLN A 1 81 ? 3.161 -20.416 -19.614 1.00 40.78 81 GLN A C 1
ATOM 712 O O . GLN A 1 81 ? 3.658 -20.594 -20.710 1.00 40.78 81 GLN A O 1
ATOM 717 N N . TYR A 1 82 ? 1.838 -20.195 -19.502 1.00 33.47 82 TYR A N 1
ATOM 718 C CA . TYR A 1 82 ? 1.062 -20.084 -20.758 1.00 33.47 82 TYR A CA 1
ATOM 719 C C . TYR A 1 82 ? -0.142 -19.135 -20.832 1.00 33.47 82 TYR A C 1
ATOM 721 O O . TYR A 1 82 ? -0.470 -18.727 -21.930 1.00 33.47 82 TYR A O 1
ATOM 729 N N . ASN A 1 83 ? -0.788 -18.686 -19.742 1.00 38.38 83 ASN A N 1
ATOM 730 C CA 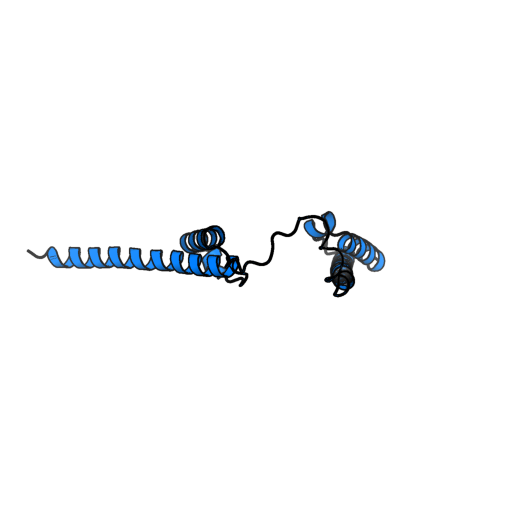. ASN A 1 83 ? -2.054 -17.923 -19.885 1.00 38.38 83 ASN A CA 1
ATOM 731 C C . ASN A 1 83 ? -2.157 -16.622 -19.057 1.00 38.38 83 ASN A C 1
ATOM 733 O O . ASN A 1 83 ? -3.244 -16.196 -18.673 1.00 38.38 83 ASN A O 1
ATOM 737 N N . ARG A 1 84 ? -1.025 -15.957 -18.778 1.00 38.41 84 ARG A N 1
ATOM 738 C CA . ARG A 1 84 ? -0.978 -14.545 -18.314 1.00 38.41 84 ARG A CA 1
ATOM 739 C C . ARG A 1 84 ? 0.147 -13.746 -18.990 1.00 38.41 84 ARG A C 1
ATOM 741 O O . ARG A 1 84 ? 0.568 -12.702 -18.501 1.00 38.41 84 ARG A O 1
ATOM 748 N N . GLU A 1 85 ? 0.652 -14.263 -20.105 1.00 41.50 85 GLU A N 1
ATOM 749 C CA . GLU A 1 85 ? 1.719 -13.685 -20.919 1.00 41.50 85 GLU A CA 1
ATOM 750 C C . GLU A 1 85 ? 1.119 -12.887 -22.079 1.00 41.50 85 GLU A C 1
ATOM 752 O O . GLU A 1 85 ? 1.258 -13.264 -23.229 1.00 41.50 85 GLU A O 1
ATOM 757 N N . SER A 1 86 ? 0.414 -11.787 -21.813 1.00 47.06 86 SER A N 1
ATOM 758 C CA . SER A 1 86 ? 0.288 -10.753 -22.858 1.00 47.06 86 SER A CA 1
ATOM 759 C C . SER A 1 86 ? -0.219 -9.429 -22.315 1.00 47.06 86 SER A C 1
ATOM 761 O O . SER A 1 86 ? 0.309 -8.379 -22.674 1.00 47.06 86 SER A O 1
ATOM 763 N N . TYR A 1 87 ? -1.145 -9.456 -21.350 1.00 43.78 87 TYR A N 1
ATOM 764 C CA . TYR A 1 87 ? -1.576 -8.238 -20.667 1.00 43.78 87 TYR A CA 1
ATOM 765 C C . TYR A 1 87 ? -0.589 -7.857 -19.553 1.00 43.78 87 TYR A C 1
ATOM 767 O O . TYR A 1 87 ? -0.799 -8.012 -18.352 1.00 43.78 87 TYR A O 1
ATOM 775 N N . ASP A 1 88 ? 0.517 -7.313 -20.048 1.00 51.88 88 ASP A N 1
ATOM 776 C CA . ASP A 1 88 ? 1.083 -6.058 -19.580 1.00 51.88 88 ASP A CA 1
ATOM 777 C C . ASP A 1 88 ? 2.318 -6.066 -18.675 1.00 51.88 88 ASP A C 1
ATOM 779 O O . ASP A 1 88 ? 2.608 -5.114 -17.950 1.00 51.88 88 ASP A O 1
ATOM 783 N N . ILE A 1 89 ? 3.179 -7.075 -18.843 1.00 52.84 89 ILE A N 1
ATOM 784 C CA . ILE A 1 89 ? 4.598 -6.946 -18.456 1.00 52.84 89 ILE A CA 1
ATOM 785 C C . ILE A 1 89 ? 5.229 -5.726 -19.159 1.00 52.84 89 ILE A C 1
ATOM 787 O O . ILE A 1 89 ? 6.073 -5.048 -18.567 1.00 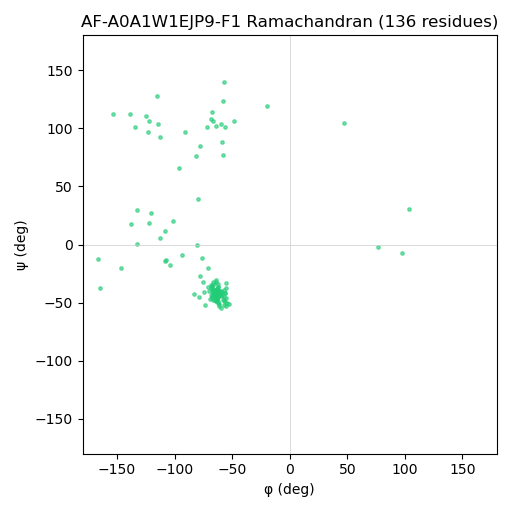52.84 89 ILE A O 1
ATOM 791 N N . ARG A 1 90 ? 4.798 -5.402 -20.391 1.00 54.69 90 ARG A N 1
ATOM 792 C CA . ARG A 1 90 ? 5.237 -4.199 -21.116 1.00 54.69 90 ARG A CA 1
ATOM 793 C C . ARG A 1 90 ? 4.748 -2.914 -20.442 1.00 54.69 90 ARG A C 1
ATOM 795 O O . ARG A 1 90 ? 5.595 -2.061 -20.192 1.00 54.69 90 ARG A O 1
ATOM 802 N N . SER A 1 91 ? 3.473 -2.773 -20.063 1.00 60.56 91 SER A N 1
ATOM 803 C CA . SER A 1 91 ? 3.006 -1.586 -19.319 1.00 60.56 91 SER A CA 1
ATOM 804 C C . SER A 1 91 ? 3.553 -1.506 -17.908 1.00 60.56 91 SER A C 1
ATOM 806 O O . SER A 1 91 ? 3.896 -0.417 -17.471 1.00 60.56 91 SER A O 1
ATOM 808 N N . TYR A 1 92 ? 3.753 -2.615 -17.192 1.00 62.62 92 TYR A N 1
ATOM 809 C CA . TYR A 1 92 ? 4.395 -2.545 -15.877 1.00 62.62 92 TYR A CA 1
ATOM 810 C C . TYR A 1 92 ? 5.850 -2.069 -15.988 1.00 62.62 92 TYR A C 1
ATOM 812 O O . TYR A 1 92 ? 6.298 -1.215 -15.212 1.00 62.62 92 TYR A O 1
ATOM 820 N N . LYS A 1 93 ? 6.599 -2.578 -16.978 1.00 68.94 93 LYS A N 1
ATOM 821 C CA . LYS A 1 93 ? 7.957 -2.102 -17.271 1.00 68.94 93 LYS A CA 1
ATOM 822 C C . LYS A 1 93 ? 7.941 -0.631 -17.701 1.00 68.94 93 LYS A C 1
ATOM 824 O O . LYS A 1 93 ? 8.699 0.146 -17.119 1.00 68.94 93 LYS A O 1
ATOM 829 N N . ARG A 1 94 ? 7.044 -0.244 -18.618 1.00 76.19 94 ARG A N 1
ATOM 830 C CA . ARG A 1 94 ? 6.870 1.124 -19.143 1.00 76.19 94 ARG A CA 1
ATOM 831 C C . ARG A 1 94 ? 6.424 2.112 -18.064 1.00 76.19 94 ARG A C 1
ATOM 833 O O . ARG A 1 94 ? 6.997 3.182 -17.950 1.00 76.19 94 ARG A O 1
ATOM 840 N N . GLY A 1 95 ? 5.473 1.751 -17.214 1.00 83.94 95 GLY A N 1
ATOM 841 C CA . GLY A 1 95 ? 4.975 2.593 -16.128 1.00 83.94 95 GLY A CA 1
ATOM 842 C C . GLY A 1 95 ? 6.045 2.863 -15.074 1.00 83.94 95 GLY A C 1
ATOM 843 O O . GLY A 1 95 ? 6.220 3.998 -14.634 1.00 83.94 95 GLY A O 1
ATOM 844 N N . ASN A 1 96 ? 6.829 1.843 -14.714 1.00 86.19 96 ASN A N 1
ATOM 845 C CA . ASN A 1 96 ? 7.971 2.043 -13.826 1.00 86.19 96 ASN A CA 1
ATOM 846 C C . ASN A 1 96 ? 9.086 2.859 -14.489 1.00 86.19 96 ASN A C 1
ATOM 848 O O . ASN A 1 96 ? 9.674 3.696 -13.809 1.00 86.19 96 ASN A O 1
ATOM 852 N N . TYR A 1 97 ? 9.339 2.668 -15.787 1.00 88.19 97 TYR A N 1
ATOM 853 C CA . TYR A 1 97 ? 10.283 3.485 -16.550 1.00 88.19 97 TYR A CA 1
ATOM 854 C C . TYR A 1 97 ? 9.862 4.956 -16.583 1.00 88.19 97 TYR A C 1
ATOM 856 O O . TYR A 1 97 ? 10.635 5.810 -16.167 1.00 88.19 97 TYR A O 1
ATOM 864 N N . ASN A 1 98 ? 8.614 5.248 -16.954 1.00 88.06 98 ASN A N 1
ATOM 865 C CA . ASN A 1 98 ? 8.069 6.606 -17.019 1.00 88.06 98 ASN A CA 1
ATOM 866 C C . ASN A 1 98 ? 8.114 7.306 -15.657 1.00 88.06 98 ASN A C 1
ATOM 868 O O . ASN A 1 98 ? 8.463 8.482 -15.560 1.00 88.06 98 ASN A O 1
ATOM 872 N N . LEU A 1 99 ? 7.793 6.575 -14.584 1.00 88.75 99 LEU A N 1
ATOM 873 C CA . LEU A 1 99 ? 7.913 7.102 -13.228 1.00 88.75 99 LEU A CA 1
ATOM 874 C C . LEU A 1 99 ? 9.375 7.400 -12.873 1.00 88.75 99 LEU A C 1
ATOM 876 O O . LEU A 1 99 ? 9.659 8.457 -12.317 1.00 88.75 99 LEU A O 1
ATOM 880 N N . GLY A 1 100 ? 10.287 6.485 -13.212 1.00 90.94 100 GLY A N 1
ATOM 881 C CA . GLY A 1 100 ? 11.724 6.685 -13.060 1.00 90.94 100 GLY A CA 1
ATOM 882 C C . GLY A 1 100 ? 12.178 7.947 -13.780 1.00 90.94 100 GLY A C 1
ATOM 883 O O . GLY A 1 100 ? 12.755 8.820 -13.147 1.00 90.94 100 GLY A O 1
ATOM 884 N N . TYR A 1 101 ? 11.839 8.077 -15.062 1.00 91.12 101 TYR A N 1
ATOM 885 C CA . TYR A 1 101 ? 12.179 9.214 -15.915 1.00 91.12 101 TYR A CA 1
ATOM 886 C C . TYR A 1 101 ? 11.736 10.545 -15.313 1.00 91.12 101 TYR A C 1
ATOM 888 O O . TYR A 1 101 ? 12.551 11.446 -15.130 1.00 91.12 101 TYR A O 1
ATOM 896 N N . LYS A 1 102 ? 10.472 10.643 -14.891 1.00 91.38 102 LYS A N 1
ATOM 897 C CA . LYS A 1 102 ? 9.934 11.850 -14.250 1.00 91.38 102 LYS A CA 1
ATOM 898 C C . LYS A 1 102 ? 10.695 12.224 -12.975 1.00 91.38 102 LYS A C 1
ATOM 900 O O . LYS A 1 102 ? 11.000 13.395 -12.752 1.00 91.38 102 LYS A O 1
ATOM 905 N N . ASP A 1 103 ? 10.999 11.236 -12.140 1.00 92.31 103 ASP A N 1
ATOM 906 C CA . ASP A 1 103 ? 11.766 11.414 -10.904 1.00 92.31 103 ASP A CA 1
ATOM 907 C C . ASP A 1 103 ? 13.233 11.809 -11.189 1.00 92.31 103 ASP A C 1
ATOM 909 O O . ASP A 1 103 ? 13.813 12.642 -10.483 1.00 92.31 103 ASP A O 1
ATOM 913 N N . GLY A 1 104 ? 13.815 11.267 -12.261 1.00 91.31 104 GLY A N 1
ATOM 914 C CA . GLY A 1 104 ? 15.135 11.627 -12.777 1.00 91.31 104 GLY A CA 1
ATOM 915 C C . GLY A 1 104 ? 15.194 13.084 -13.227 1.00 91.31 104 GLY A C 1
ATOM 916 O O . GLY A 1 104 ? 16.039 13.832 -12.739 1.00 91.31 104 GLY A O 1
ATOM 917 N N . CYS A 1 105 ? 14.236 13.522 -14.048 1.00 88.62 105 CYS A N 1
ATOM 918 C CA . CYS A 1 105 ? 14.145 14.909 -14.509 1.00 88.62 105 CYS A CA 1
ATOM 919 C C . CYS A 1 105 ? 13.956 15.904 -13.363 1.00 88.62 105 CYS A C 1
ATOM 921 O O . CYS A 1 105 ? 14.580 16.961 -13.335 1.00 88.62 105 CYS A O 1
ATOM 923 N N . ARG A 1 106 ? 13.133 15.561 -12.364 1.00 85.25 106 ARG A N 1
ATOM 924 C CA . ARG A 1 106 ? 12.994 16.377 -11.146 1.00 85.25 106 ARG A CA 1
ATOM 925 C C . ARG A 1 106 ? 14.312 16.493 -10.389 1.00 85.25 106 ARG A C 1
ATOM 927 O O . ARG A 1 106 ? 14.631 17.567 -9.891 1.00 85.25 106 ARG A O 1
ATOM 934 N N . THR A 1 107 ? 15.066 15.395 -10.329 1.00 87.38 107 THR A N 1
ATOM 935 C CA . THR A 1 107 ? 16.388 15.367 -9.700 1.00 87.38 107 THR A CA 1
ATOM 936 C C . THR A 1 107 ? 17.391 16.248 -10.435 1.00 87.38 107 THR A C 1
ATOM 938 O O . THR A 1 107 ? 18.163 16.926 -9.766 1.00 87.38 107 THR A O 1
ATOM 941 N N . ALA A 1 108 ? 17.376 16.247 -11.769 1.00 83.62 108 ALA A N 1
ATOM 942 C CA . ALA A 1 108 ? 18.217 17.122 -12.582 1.00 83.62 108 ALA A CA 1
ATOM 943 C C . ALA A 1 108 ? 17.881 18.604 -12.351 1.00 83.62 108 ALA A C 1
ATOM 945 O O . ALA A 1 108 ? 18.769 19.399 -12.069 1.00 83.62 108 ALA A O 1
ATOM 946 N N . ARG A 1 109 ? 16.587 18.944 -12.318 1.00 78.94 109 ARG A N 1
ATOM 947 C CA . ARG A 1 109 ? 16.063 20.295 -12.047 1.00 78.94 109 ARG A CA 1
ATOM 948 C C . ARG A 1 109 ? 16.045 20.669 -10.553 1.00 78.94 109 ARG A C 1
ATOM 950 O O . ARG A 1 109 ? 15.091 21.284 -10.084 1.00 78.94 109 ARG A O 1
ATOM 957 N N . TYR A 1 110 ? 17.071 20.285 -9.794 1.00 74.31 110 TYR A N 1
ATOM 958 C CA . TYR A 1 110 ? 17.316 20.670 -8.388 1.00 74.31 110 TYR A CA 1
ATOM 959 C C . TYR A 1 110 ? 16.480 19.990 -7.286 1.00 74.31 110 TYR A C 1
ATOM 961 O O . TYR A 1 110 ? 16.733 20.218 -6.103 1.00 74.31 110 TYR A O 1
ATOM 969 N N . ARG A 1 111 ? 15.521 19.106 -7.599 1.00 72.00 111 ARG A N 1
ATOM 970 C CA . ARG A 1 111 ? 14.731 18.383 -6.578 1.00 72.00 111 ARG A CA 1
ATOM 971 C C . ARG A 1 111 ? 15.043 16.899 -6.576 1.00 72.00 111 ARG A C 1
ATOM 973 O O . ARG A 1 111 ? 14.385 16.125 -7.275 1.00 72.00 111 ARG A O 1
ATOM 980 N N . TYR A 1 112 ? 15.998 16.482 -5.740 1.00 77.94 112 TYR A N 1
ATOM 981 C CA . TYR A 1 112 ? 16.369 15.071 -5.611 1.00 77.94 112 TYR A CA 1
ATOM 982 C C . TYR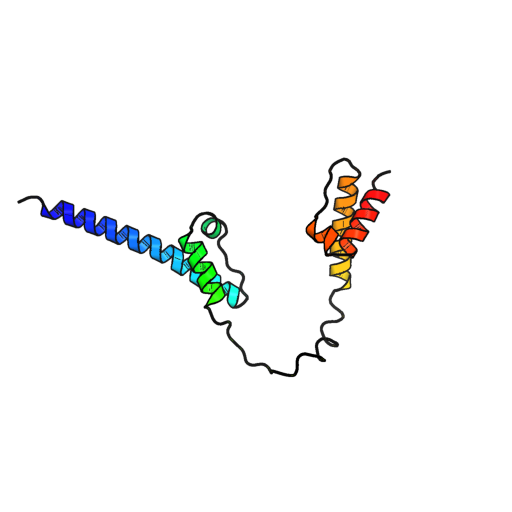 A 1 112 ? 15.163 14.198 -5.242 1.00 77.94 112 TYR A C 1
ATOM 984 O O . TYR A 1 112 ? 14.732 14.106 -4.094 1.00 77.94 112 TYR A O 1
ATOM 992 N N . THR A 1 113 ? 14.637 13.521 -6.255 1.00 76.88 113 THR A N 1
ATOM 993 C CA . THR A 1 113 ? 13.442 12.696 -6.181 1.00 76.88 113 THR A CA 1
ATOM 994 C C . THR A 1 113 ? 13.862 11.315 -6.648 1.00 76.88 113 THR A C 1
ATOM 996 O O . THR A 1 113 ? 13.990 11.062 -7.839 1.00 76.88 113 THR A O 1
ATOM 999 N N . LYS A 1 114 ? 14.175 10.419 -5.707 1.00 84.25 114 LYS A N 1
ATOM 1000 C CA . LYS A 1 114 ? 14.573 9.039 -6.016 1.00 84.25 114 LYS A CA 1
ATOM 1001 C C . LYS A 1 114 ? 13.922 8.073 -5.045 1.00 84.25 114 LYS A C 1
ATOM 1003 O O . LYS A 1 114 ? 14.278 8.022 -3.865 1.00 84.25 114 LYS A O 1
ATOM 1008 N N . ASN A 1 115 ? 13.008 7.249 -5.544 1.00 86.31 115 ASN A N 1
ATOM 1009 C CA . ASN A 1 115 ? 12.410 6.186 -4.751 1.00 86.31 115 ASN A CA 1
ATOM 1010 C C . ASN A 1 115 ? 13.448 5.077 -4.515 1.00 86.31 115 ASN A C 1
ATOM 1012 O O . ASN A 1 115 ? 13.700 4.251 -5.392 1.00 86.31 115 ASN A O 1
ATOM 1016 N N . ARG A 1 116 ? 14.059 5.059 -3.321 1.00 85.62 116 ARG A N 1
ATOM 1017 C CA . ARG A 1 116 ? 15.158 4.136 -2.973 1.00 85.62 116 ARG A CA 1
ATOM 1018 C C . ARG A 1 116 ? 14.775 2.663 -3.152 1.00 85.62 116 ARG A C 1
ATOM 1020 O O . ARG A 1 116 ? 15.568 1.894 -3.691 1.00 85.62 116 ARG A O 1
ATOM 1027 N N . TYR A 1 117 ? 13.560 2.277 -2.756 1.00 85.12 117 TYR A N 1
ATOM 1028 C CA . TYR A 1 117 ? 13.079 0.900 -2.896 1.00 85.12 117 TYR A CA 1
ATOM 1029 C C . TYR A 1 117 ? 12.944 0.497 -4.369 1.00 85.12 117 TYR A C 1
ATOM 1031 O O . TYR A 1 117 ? 13.450 -0.552 -4.769 1.00 85.12 117 TYR A O 1
ATOM 1039 N N . LYS A 1 118 ? 12.312 1.343 -5.194 1.00 82.75 118 LYS A N 1
ATOM 1040 C CA . LYS A 1 118 ? 12.146 1.064 -6.628 1.00 82.75 118 LYS A CA 1
ATOM 1041 C C . LYS A 1 118 ? 13.476 1.097 -7.371 1.00 82.75 118 LYS A C 1
ATOM 1043 O O . LYS A 1 118 ? 13.723 0.231 -8.198 1.00 82.75 118 LYS A O 1
ATOM 1048 N N . PHE A 1 119 ? 14.366 2.024 -7.028 1.00 85.44 119 PHE A N 1
ATOM 1049 C CA . PHE A 1 119 ? 15.699 2.096 -7.620 1.00 85.44 119 PHE A CA 1
ATOM 1050 C C . PHE A 1 119 ? 16.503 0.812 -7.368 1.00 85.44 119 PHE A C 1
ATOM 1052 O O . PHE A 1 119 ? 17.166 0.313 -8.276 1.00 85.44 119 PHE A O 1
ATOM 1059 N N . ARG A 1 120 ? 16.401 0.221 -6.168 1.00 77.44 120 ARG A N 1
ATOM 1060 C CA . ARG A 1 120 ? 17.078 -1.040 -5.829 1.00 77.44 120 ARG A CA 1
ATOM 1061 C C . ARG A 1 120 ? 16.427 -2.268 -6.472 1.00 77.44 120 ARG A C 1
ATOM 1063 O O . ARG A 1 120 ? 17.154 -3.122 -6.964 1.00 77.44 120 ARG A O 1
ATOM 1070 N N . ASN A 1 121 ? 15.097 -2.343 -6.515 1.00 81.00 121 ASN A N 1
ATOM 1071 C CA . ASN A 1 121 ? 14.391 -3.589 -6.849 1.00 81.00 121 ASN A CA 1
ATOM 1072 C C . ASN A 1 121 ? 13.738 -3.622 -8.244 1.00 81.00 121 ASN A C 1
ATOM 1074 O O . ASN A 1 121 ? 13.354 -4.693 -8.699 1.00 81.00 121 ASN A O 1
ATOM 1078 N N . ILE A 1 122 ? 13.600 -2.487 -8.939 1.00 85.62 122 ILE A N 1
ATOM 1079 C CA . ILE A 1 122 ? 12.910 -2.402 -10.236 1.00 85.62 122 ILE A CA 1
ATOM 1080 C C . ILE A 1 122 ? 13.861 -1.836 -11.293 1.00 85.62 122 ILE A C 1
ATOM 1082 O O . ILE A 1 122 ? 14.145 -0.636 -11.322 1.00 85.62 122 ILE A O 1
ATOM 1086 N N . ARG A 1 123 ? 14.332 -2.708 -12.194 1.00 84.56 123 ARG A N 1
ATOM 1087 C CA . ARG A 1 123 ? 15.293 -2.354 -13.253 1.00 84.56 123 ARG A CA 1
ATOM 1088 C C . ARG A 1 123 ? 14.787 -1.227 -14.158 1.00 84.56 123 ARG A C 1
ATOM 1090 O O . ARG A 1 123 ? 15.502 -0.249 -14.334 1.00 84.56 123 ARG A O 1
ATOM 1097 N N . SER A 1 124 ? 13.547 -1.307 -14.646 1.00 82.25 124 SER A N 1
ATOM 1098 C CA . SER A 1 124 ? 13.010 -0.297 -15.568 1.00 82.25 124 SER A CA 1
ATOM 1099 C C . SER A 1 124 ? 12.852 1.084 -14.922 1.00 82.25 124 SER A C 1
ATOM 1101 O O . SER A 1 124 ? 13.112 2.087 -15.573 1.00 82.25 124 SER A O 1
ATOM 1103 N N . TYR A 1 125 ? 12.524 1.161 -13.625 1.00 91.00 125 TYR A N 1
ATOM 1104 C CA . TYR A 1 125 ? 12.527 2.430 -12.883 1.00 91.00 125 TYR A CA 1
ATOM 1105 C C . TYR A 1 125 ? 13.935 3.014 -12.762 1.00 91.00 125 TYR A C 1
ATOM 1107 O O . TYR A 1 125 ? 14.123 4.217 -12.916 1.00 91.00 125 TYR A O 1
ATOM 1115 N N . ARG A 1 126 ? 14.936 2.169 -12.494 1.00 93.50 126 ARG A N 1
ATOM 1116 C CA . ARG A 1 126 ? 16.338 2.595 -12.410 1.00 93.50 126 ARG A CA 1
ATOM 1117 C C . ARG A 1 126 ? 16.848 3.135 -13.745 1.00 93.50 126 ARG A C 1
ATOM 1119 O O . ARG A 1 126 ? 17.515 4.165 -13.750 1.00 93.50 126 ARG A O 1
ATOM 1126 N N . GLU A 1 127 ? 16.539 2.443 -14.839 1.00 88.50 127 GLU A N 1
ATOM 1127 C CA . GLU A 1 127 ? 16.866 2.871 -16.203 1.00 88.50 127 GLU A CA 1
ATOM 1128 C C . GLU A 1 127 ? 16.185 4.202 -16.520 1.00 88.50 127 GLU A C 1
ATOM 1130 O O . GLU A 1 127 ? 16.882 5.172 -16.796 1.00 88.50 127 GLU A O 1
ATOM 1135 N N . GLY A 1 128 ? 14.864 4.294 -16.329 1.00 89.69 128 GLY A N 1
ATOM 1136 C CA . GLY A 1 128 ? 14.116 5.533 -16.535 1.00 89.69 128 GLY A CA 1
ATOM 1137 C C . GLY A 1 128 ? 14.680 6.697 -15.727 1.00 89.69 128 GLY A C 1
ATOM 1138 O O . GLY A 1 128 ? 14.908 7.763 -16.279 1.00 89.69 128 GLY A O 1
ATOM 1139 N N . TRP A 1 129 ? 14.992 6.496 -14.443 1.00 93.56 129 TRP A N 1
ATOM 1140 C CA . TRP A 1 129 ? 15.551 7.549 -13.588 1.00 93.56 129 TRP A CA 1
ATOM 1141 C C . TRP A 1 129 ? 16.912 8.053 -14.051 1.00 93.56 129 TRP A C 1
ATOM 1143 O O . TRP A 1 129 ? 17.166 9.253 -13.989 1.00 93.56 129 TRP A O 1
ATOM 1153 N N . ARG A 1 130 ? 17.789 7.163 -14.529 1.00 92.62 130 ARG A N 1
ATOM 1154 C CA . ARG A 1 130 ? 19.082 7.566 -15.097 1.00 92.62 130 ARG A CA 1
ATOM 1155 C C . ARG A 1 130 ? 18.891 8.332 -16.401 1.00 92.62 130 ARG A C 1
ATOM 1157 O O . ARG A 1 130 ? 19.498 9.385 -16.547 1.00 92.62 130 ARG A O 1
ATOM 1164 N N . THR A 1 131 ? 18.032 7.830 -17.288 1.00 90.81 131 THR A N 1
ATOM 1165 C CA . THR A 1 131 ? 17.714 8.479 -18.564 1.00 90.81 131 THR A CA 1
ATOM 1166 C C . THR A 1 131 ? 17.121 9.866 -18.335 1.00 90.81 131 THR A C 1
ATOM 1168 O O . THR A 1 131 ? 17.717 10.842 -18.755 1.00 90.81 131 THR A O 1
ATOM 1171 N N . GLY A 1 132 ? 16.052 9.992 -17.545 1.00 91.44 132 GLY A N 1
ATOM 1172 C CA . GLY A 1 132 ? 15.443 11.295 -17.267 1.00 91.44 132 GLY A CA 1
ATOM 1173 C C . GLY A 1 132 ? 16.366 12.253 -16.515 1.00 91.44 132 GLY A C 1
ATOM 1174 O O . GLY A 1 132 ? 16.312 13.453 -16.737 1.00 91.44 132 GLY A O 1
ATOM 1175 N N . ARG A 1 133 ? 17.256 11.761 -15.641 1.00 87.00 133 ARG A N 1
ATOM 1176 C CA . ARG A 1 133 ? 18.256 12.636 -15.013 1.00 87.00 133 ARG A CA 1
ATOM 1177 C C . ARG A 1 133 ? 19.271 13.164 -16.024 1.00 87.00 133 ARG A C 1
ATOM 1179 O O . ARG A 1 133 ? 19.710 14.283 -15.843 1.00 87.00 133 ARG A O 1
ATOM 1186 N N . ARG A 1 134 ? 19.667 12.377 -17.023 1.00 88.38 134 ARG A N 1
ATOM 1187 C CA . ARG A 1 134 ? 20.595 12.810 -18.074 1.00 88.38 134 ARG A CA 1
ATOM 1188 C C . ARG A 1 134 ? 19.906 13.757 -19.056 1.00 88.38 134 ARG A C 1
ATOM 1190 O O . ARG A 1 134 ? 20.390 14.856 -19.260 1.00 88.38 134 ARG A O 1
ATOM 1197 N N . ASP A 1 135 ? 18.760 13.346 -19.589 1.00 89.44 135 ASP A N 1
ATOM 1198 C CA . ASP A 1 135 ? 18.067 14.042 -20.679 1.00 89.44 135 ASP A CA 1
ATOM 1199 C C . ASP A 1 135 ? 17.436 15.381 -20.233 1.00 89.44 135 ASP A C 1
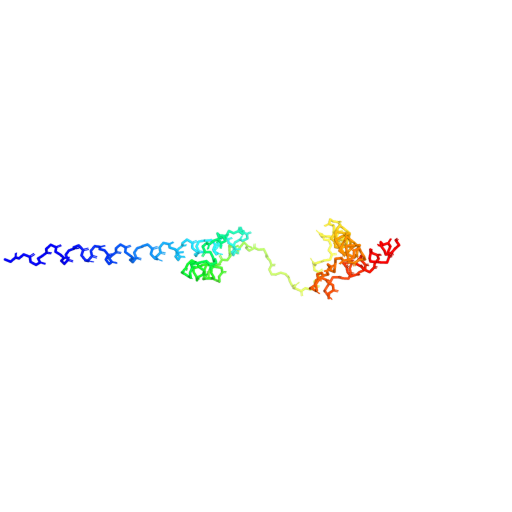ATOM 1201 O O . ASP A 1 135 ? 17.139 16.229 -21.059 1.00 89.44 135 ASP A O 1
ATOM 1205 N N . CYS A 1 136 ? 17.209 15.583 -18.929 1.00 84.31 136 CYS A N 1
ATOM 1206 C CA . CYS A 1 136 ? 16.665 16.830 -18.364 1.00 84.31 136 CYS A CA 1
ATOM 1207 C C . CYS A 1 136 ? 17.700 17.651 -17.567 1.00 84.31 136 CYS A C 1
ATOM 1209 O O . CYS A 1 136 ? 17.297 18.498 -16.763 1.00 84.31 136 CYS A O 1
ATOM 1211 N N . TYR A 1 137 ? 18.990 17.307 -17.668 1.00 70.12 137 TYR A N 1
ATOM 1212 C CA . TYR A 1 137 ? 20.104 18.060 -17.072 1.00 70.12 137 TYR A CA 1
ATOM 1213 C C . TYR A 1 137 ? 20.724 19.071 -18.049 1.00 70.12 137 TYR A C 1
ATOM 1215 O O . TYR A 1 137 ? 21.512 19.906 -17.615 1.00 70.12 137 TYR A O 1
ATOM 1223 N N . GLU A 1 138 ? 20.330 19.010 -19.323 1.00 55.03 138 GLU A N 1
ATOM 1224 C CA . GLU A 1 138 ? 20.381 20.134 -20.268 1.00 55.03 138 GLU A CA 1
ATOM 1225 C C . GLU A 1 138 ? 19.256 21.138 -19.964 1.00 55.03 138 GLU A C 1
ATOM 1227 O O . GLU A 1 138 ? 19.529 22.355 -20.040 1.00 55.03 138 GLU A O 1
#

Foldseek 3Di:
DPPPPVVVVVVVVVVVVVVVLVVLLCCLLVQLLCVLLVNNGDDPVCCVPPPSSVNSNVCNVVPNDHPPPDDDPDDPDDPVPDPPPDPDPPPVLVVLLCQLLVQLLCVLVVHNRDDPVCCVPPPSSVVSNVVNVVVNND

Secondary structure (DSSP, 8-state):
---HHHHHHHHHHHHHHHHHHHHHHHHHHHHHHHHHTT-----HHHHHH-HHHHHHHHHHHHHS-----------TTSSSSSSSSSSSHHHHHHHHHHHHHHHHHHHHTT-----HHHHHH-HHHHHHHHHHHHHT--

Radius of gyration: 26.29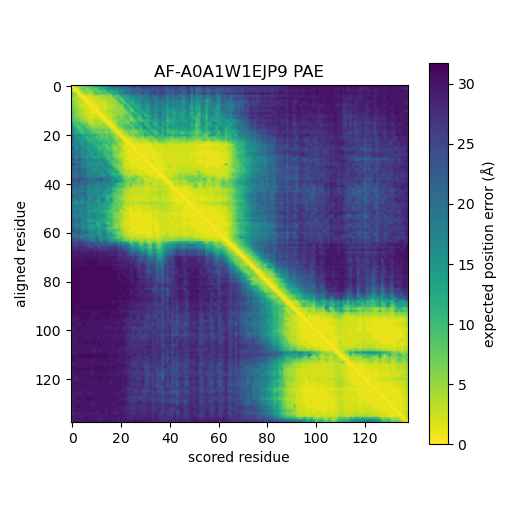 Å; Cα contacts (8 Å, |Δi|>4): 170; chains: 1; bounding box: 50×50×76 Å

pLDDT: mean 73.18, std 17.01, range [32.09, 93.56]

Sequence (138 aa):
MKFSRLFIIVWLFLFTISFAQARSYDLGYSHGCSTAKGHWKRNYNLYKHNYRYKRGWRAGKRYCKPHYTKKHHYSKKKQYQYNRESYDIRSYKRGNYNLGYKDGCRTARYRYTKNRYKFRNIRSYREGWRTGRRDCYE